Protein AF-A0AAE3QU68-F1 (afdb_monomer_lite)

pLDDT: mean 82.11, std 16.69, range [37.47, 97.38]

Organism: NCBI:txid3048013

Structure (mmCIF, N/CA/C/O backbone):
data_AF-A0AAE3QU68-F1
#
_entry.id   AF-A0AAE3QU68-F1
#
loop_
_atom_site.group_PDB
_atom_site.id
_atom_site.type_symbol
_atom_site.label_atom_id
_atom_site.label_alt_id
_atom_site.label_comp_id
_atom_site.label_asym_id
_atom_site.label_entity_id
_atom_site.label_seq_id
_atom_site.pdbx_PDB_ins_code
_atom_site.Cartn_x
_atom_site.Cartn_y
_atom_site.Cartn_z
_atom_site.occupancy
_atom_site.B_iso_or_equiv
_atom_site.auth_seq_id
_atom_site.auth_comp_id
_atom_site.auth_asym_id
_atom_site.auth_atom_id
_atom_site.pdbx_PDB_model_num
ATOM 1 N N . MET A 1 1 ? -70.441 -13.972 23.904 1.00 37.47 1 MET A N 1
ATOM 2 C CA . MET A 1 1 ? -69.797 -15.075 23.150 1.00 37.47 1 MET A CA 1
ATOM 3 C C . MET A 1 1 ? -69.004 -14.491 21.982 1.00 37.47 1 MET A C 1
ATOM 5 O O . MET A 1 1 ? -69.587 -13.693 21.271 1.00 37.47 1 MET A O 1
ATOM 9 N N . LYS A 1 2 ? -67.743 -14.939 21.807 1.00 39.94 2 LYS A N 1
ATOM 10 C CA . LYS A 1 2 ? -66.866 -14.885 20.599 1.00 39.94 2 LYS A CA 1
ATOM 11 C C . LYS A 1 2 ? -66.476 -13.476 20.083 1.00 39.94 2 LYS A C 1
ATOM 13 O O . LYS A 1 2 ? -67.332 -12.720 19.664 1.00 39.94 2 LYS A O 1
ATOM 18 N N . ARG A 1 3 ? -65.220 -13.011 20.262 1.00 51.00 3 ARG A N 1
ATOM 19 C CA . ARG A 1 3 ? -63.990 -13.277 19.450 1.00 51.00 3 ARG A CA 1
ATOM 20 C C . ARG A 1 3 ? -64.253 -13.009 17.955 1.00 51.00 3 ARG A C 1
ATOM 22 O O . ARG A 1 3 ? -65.145 -13.634 17.405 1.00 51.00 3 ARG A O 1
ATOM 29 N N . ILE A 1 4 ? -63.527 -12.118 17.274 1.00 50.94 4 ILE A N 1
ATOM 30 C CA . ILE A 1 4 ? -62.184 -12.385 16.723 1.00 50.94 4 ILE A CA 1
ATOM 31 C C . ILE A 1 4 ? -61.423 -11.064 16.476 1.00 50.94 4 ILE A C 1
ATOM 33 O O . ILE A 1 4 ? -61.883 -10.177 15.767 1.00 50.94 4 ILE A O 1
ATOM 37 N N . LEU A 1 5 ? -60.235 -10.995 17.077 1.00 59.59 5 LEU A N 1
ATOM 38 C CA . LEU A 1 5 ? -59.075 -10.189 16.694 1.00 59.59 5 LEU A CA 1
ATOM 39 C C . LEU A 1 5 ? -58.315 -10.988 15.613 1.00 59.59 5 LEU A C 1
ATOM 41 O O . LEU A 1 5 ? -58.289 -12.207 15.756 1.00 59.59 5 LEU A O 1
ATOM 45 N N . LEU A 1 6 ? -57.690 -10.359 14.611 1.00 49.62 6 LEU A N 1
ATOM 46 C CA . LEU A 1 6 ? -56.332 -10.662 14.091 1.00 49.62 6 LEU A CA 1
ATOM 47 C C . LEU A 1 6 ? -56.120 -9.969 12.724 1.00 49.62 6 LEU A C 1
ATOM 49 O O . LEU A 1 6 ? -56.803 -10.276 11.759 1.00 49.62 6 LEU A O 1
ATOM 53 N N . PHE A 1 7 ? -55.328 -8.893 12.670 1.00 52.28 7 PHE A N 1
ATOM 54 C CA . PHE A 1 7 ? -53.865 -8.863 12.445 1.00 52.28 7 PHE A CA 1
ATOM 55 C C . PHE A 1 7 ? -53.502 -8.728 10.950 1.00 52.28 7 PHE A C 1
ATOM 57 O O . PHE A 1 7 ? -53.164 -9.696 10.277 1.00 52.28 7 PHE A O 1
ATOM 64 N N . SER A 1 8 ? -53.501 -7.485 10.459 1.00 53.62 8 SER A N 1
ATOM 65 C CA . SER A 1 8 ? -52.774 -7.107 9.241 1.00 53.62 8 SER A CA 1
ATOM 66 C C . SER A 1 8 ? -51.336 -6.756 9.621 1.00 53.62 8 SER A C 1
ATOM 68 O O . SER A 1 8 ? -51.026 -5.605 9.924 1.00 53.62 8 SER A O 1
ATOM 70 N N . ILE A 1 9 ? -50.462 -7.764 9.654 1.00 58.25 9 ILE A N 1
ATOM 71 C CA . ILE A 1 9 ? -49.010 -7.565 9.736 1.00 58.25 9 ILE A CA 1
ATOM 72 C C . ILE A 1 9 ? -48.547 -7.164 8.341 1.00 58.25 9 ILE A C 1
ATOM 74 O O . ILE A 1 9 ? -48.396 -7.995 7.450 1.00 58.25 9 ILE A O 1
ATOM 78 N N . LEU A 1 10 ? -48.368 -5.861 8.156 1.00 54.12 10 LEU A N 1
ATOM 79 C CA . LEU A 1 10 ? -47.716 -5.280 6.996 1.00 54.12 10 LEU A CA 1
ATOM 80 C C . LEU A 1 10 ? -46.237 -5.695 7.031 1.00 54.12 10 LEU A C 1
ATOM 82 O O . LEU A 1 10 ? -45.440 -5.138 7.784 1.00 54.12 10 LEU A O 1
ATOM 86 N N . SER A 1 11 ? -45.889 -6.723 6.257 1.00 52.81 11 SER A N 1
ATOM 87 C CA . SER A 1 11 ? -44.511 -7.156 6.032 1.00 52.81 11 SER A CA 1
ATOM 88 C C . SER A 1 11 ? -43.722 -6.043 5.343 1.00 52.81 11 SER A C 1
ATOM 90 O O . SER A 1 11 ? -43.741 -5.908 4.122 1.00 52.81 11 SER A O 1
ATOM 92 N N . ILE A 1 12 ? -43.008 -5.245 6.136 1.00 56.16 12 ILE A N 1
ATOM 93 C CA . ILE A 1 12 ? -41.946 -4.368 5.649 1.00 56.16 12 ILE A CA 1
ATOM 94 C C . ILE A 1 12 ? -40.779 -5.280 5.272 1.00 56.16 12 ILE A C 1
ATOM 96 O O . ILE A 1 12 ? -39.999 -5.720 6.116 1.00 56.16 12 ILE A O 1
ATOM 100 N N . ILE A 1 13 ? -40.702 -5.614 3.987 1.00 54.00 13 ILE A N 1
ATOM 101 C CA . ILE A 1 13 ? -39.563 -6.308 3.398 1.00 54.00 13 ILE A CA 1
ATOM 102 C C . ILE A 1 13 ? -38.425 -5.288 3.361 1.00 54.00 13 ILE A C 1
ATOM 104 O O . ILE A 1 13 ? -38.320 -4.478 2.442 1.00 54.00 13 ILE A O 1
ATOM 108 N N . VAL A 1 14 ? -37.596 -5.283 4.403 1.00 57.59 14 VAL A N 1
ATOM 109 C CA . VAL A 1 14 ? -36.308 -4.592 4.381 1.00 57.59 14 VAL A CA 1
ATOM 110 C C . VAL A 1 14 ? -35.449 -5.238 3.296 1.00 57.59 14 VAL A C 1
ATOM 112 O O . VAL A 1 14 ? -34.861 -6.301 3.489 1.00 57.59 14 VAL A O 1
ATOM 115 N N . LEU A 1 15 ? -35.391 -4.590 2.131 1.00 47.62 15 LEU A N 1
ATOM 116 C CA . LEU A 1 15 ? -34.347 -4.783 1.127 1.00 47.62 15 LEU A CA 1
ATOM 117 C C . LEU A 1 15 ? -33.019 -4.344 1.752 1.00 47.62 15 LEU A C 1
ATOM 119 O O . LEU A 1 15 ? -32.541 -3.229 1.563 1.00 47.62 15 LEU A O 1
ATOM 123 N N . SER A 1 16 ? -32.450 -5.228 2.567 1.00 48.06 16 SER A N 1
ATOM 124 C CA . SER A 1 16 ? -31.079 -5.120 3.031 1.00 48.06 16 SER A CA 1
ATOM 125 C C . SER A 1 16 ? -30.185 -5.332 1.812 1.00 48.06 16 SER A C 1
ATOM 127 O O . SER A 1 16 ? -29.951 -6.463 1.384 1.00 48.06 16 SER A O 1
ATOM 129 N N . CYS A 1 17 ? -29.730 -4.228 1.210 1.00 48.97 17 CYS A N 1
ATOM 130 C CA . CYS A 1 17 ? -28.563 -4.237 0.340 1.00 48.97 17 CYS A CA 1
ATOM 131 C C . CYS A 1 17 ? -27.405 -4.818 1.152 1.00 48.97 17 CYS A C 1
ATOM 133 O O . CYS A 1 17 ? -26.774 -4.120 1.945 1.00 48.97 17 CYS A O 1
ATOM 135 N N . LYS A 1 18 ? -27.137 -6.114 0.973 1.00 38.62 18 LYS A N 1
ATOM 136 C CA . LYS A 1 18 ? -25.862 -6.702 1.358 1.00 38.62 18 LYS A CA 1
ATOM 137 C C . LYS A 1 18 ? -24.811 -6.060 0.465 1.00 38.62 18 LYS A C 1
ATOM 139 O O . LYS A 1 18 ? -24.579 -6.514 -0.651 1.00 38.62 18 LYS A O 1
ATOM 144 N N . ASN A 1 19 ? -24.184 -4.998 0.956 1.00 46.16 19 ASN A N 1
ATOM 145 C CA . ASN A 1 19 ? -22.830 -4.697 0.533 1.00 46.16 19 ASN A CA 1
ATOM 146 C C . ASN A 1 19 ? -22.031 -5.939 0.911 1.00 46.16 19 ASN A C 1
ATOM 148 O O . ASN A 1 19 ? -21.896 -6.246 2.094 1.00 46.16 19 ASN A O 1
ATOM 152 N N . THR A 1 20 ? -21.639 -6.727 -0.086 1.00 45.75 20 THR A N 1
ATOM 153 C CA . THR A 1 20 ? -20.791 -7.893 0.125 1.00 45.75 20 THR A CA 1
ATOM 154 C C . THR A 1 20 ? -19.493 -7.371 0.721 1.00 45.75 20 THR A C 1
ATOM 156 O O . THR A 1 20 ? -18.662 -6.814 0.003 1.00 45.75 20 THR A O 1
ATOM 159 N N . GLU A 1 21 ? -19.356 -7.463 2.043 1.00 50.97 21 GLU A N 1
ATOM 160 C CA . GLU A 1 21 ? -18.071 -7.242 2.686 1.00 50.97 21 GLU A CA 1
ATOM 161 C C . GLU A 1 21 ? -17.084 -8.225 2.049 1.00 50.97 21 GLU A C 1
ATOM 163 O O . GLU A 1 21 ? -17.413 -9.407 1.892 1.00 50.97 21 GLU A O 1
ATOM 168 N N . PRO A 1 22 ? -15.921 -7.750 1.583 1.00 50.41 22 PRO A N 1
ATOM 169 C CA . PRO A 1 22 ? -14.932 -8.637 1.002 1.00 50.41 22 PRO A CA 1
ATOM 170 C C . PRO A 1 22 ? -14.511 -9.679 2.043 1.00 50.41 22 PRO A C 1
ATOM 172 O O . PRO A 1 22 ? -14.298 -9.343 3.207 1.00 50.41 22 PRO A O 1
ATOM 175 N N . ASP A 1 23 ? -14.401 -10.939 1.606 1.00 46.16 23 ASP A N 1
ATOM 176 C CA . ASP A 1 23 ? -13.927 -12.055 2.429 1.00 46.16 23 ASP A CA 1
ATOM 177 C C . ASP A 1 23 ? -12.672 -11.654 3.229 1.00 46.16 23 ASP A C 1
ATOM 179 O O . ASP A 1 23 ? -11.796 -10.969 2.682 1.00 46.16 23 ASP A O 1
ATOM 183 N N . PRO A 1 24 ? -12.519 -12.107 4.489 1.00 46.16 24 PRO A N 1
ATOM 184 C CA . PRO A 1 24 ? -11.3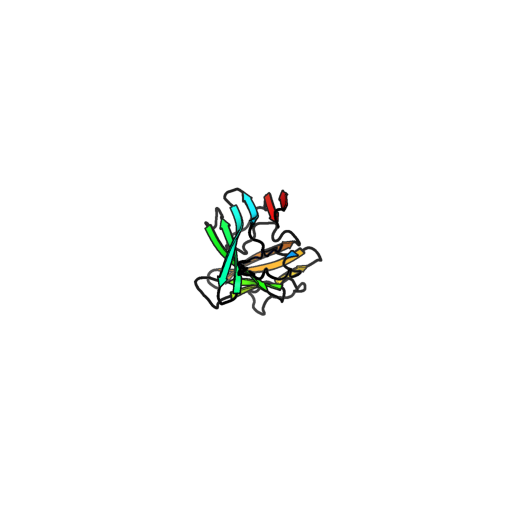02 -11.898 5.261 1.00 46.16 24 PRO A CA 1
ATOM 185 C C . PRO A 1 24 ? -10.170 -12.733 4.651 1.00 46.16 24 PRO A C 1
ATOM 187 O O . PRO A 1 24 ? -9.887 -13.871 5.020 1.00 46.16 24 PRO A O 1
ATOM 190 N N . ILE A 1 25 ? -9.535 -12.165 3.636 1.00 52.59 25 ILE A N 1
ATOM 191 C CA . ILE A 1 25 ? -8.400 -12.739 2.937 1.00 52.59 25 ILE A CA 1
ATOM 192 C C . ILE A 1 25 ? -7.178 -12.642 3.866 1.00 52.59 25 ILE A C 1
ATOM 194 O O . ILE A 1 25 ? -6.851 -11.559 4.323 1.00 52.59 25 ILE A O 1
ATOM 198 N N . ALA A 1 26 ? -6.427 -13.726 4.087 1.00 48.91 26 ALA A N 1
ATOM 199 C CA . ALA A 1 26 ? -5.259 -13.757 4.992 1.00 48.91 26 ALA A CA 1
ATOM 200 C C . ALA A 1 26 ? -4.099 -12.775 4.657 1.00 48.91 26 ALA A C 1
ATOM 202 O O . ALA A 1 26 ? -3.124 -12.689 5.397 1.00 48.91 26 ALA A O 1
ATOM 203 N N . SER A 1 27 ? -4.141 -12.050 3.529 1.00 54.62 27 SER A N 1
ATOM 204 C CA . SER A 1 27 ? -3.247 -10.904 3.270 1.00 54.62 27 SER A CA 1
ATOM 205 C C . SER A 1 27 ? -3.864 -9.537 3.528 1.00 54.62 27 SER A C 1
ATOM 207 O O . SER A 1 27 ? -3.128 -8.553 3.482 1.00 54.62 27 SER A O 1
ATOM 209 N N . ALA A 1 28 ? -5.164 -9.456 3.813 1.00 58.50 28 ALA A N 1
ATOM 210 C CA . ALA A 1 28 ? -5.715 -8.316 4.534 1.00 58.50 28 ALA A CA 1
ATOM 211 C C . ALA A 1 28 ? -4.914 -8.090 5.829 1.00 58.50 28 ALA A C 1
ATOM 213 O O . ALA A 1 28 ? -4.748 -6.955 6.244 1.00 58.50 28 ALA A O 1
ATOM 214 N N . ASP A 1 29 ? -4.278 -9.128 6.387 1.00 75.31 29 ASP A N 1
ATOM 215 C CA . ASP A 1 29 ? -3.298 -8.984 7.461 1.00 75.31 29 ASP A CA 1
ATOM 216 C C . ASP A 1 29 ? -2.154 -8.030 7.086 1.00 75.31 29 ASP A C 1
ATOM 218 O O . ASP A 1 29 ? -1.836 -7.124 7.843 1.00 75.31 29 ASP A O 1
ATOM 222 N N . PHE A 1 30 ? -1.497 -8.212 5.937 1.00 90.38 30 PHE A N 1
ATOM 223 C CA . PHE A 1 30 ? -0.318 -7.411 5.579 1.00 90.38 30 PHE A CA 1
ATOM 224 C C . PHE A 1 30 ? -0.656 -5.982 5.180 1.00 90.38 30 PHE A C 1
ATOM 226 O O . PHE A 1 30 ? 0.212 -5.119 5.277 1.00 90.38 30 PHE A O 1
ATOM 233 N N . PHE A 1 31 ? -1.879 -5.737 4.718 1.00 91.31 31 PHE A N 1
ATOM 234 C CA . PHE A 1 31 ? -2.356 -4.401 4.403 1.00 91.31 31 PHE A CA 1
ATOM 235 C C . PHE A 1 31 ? -3.873 -4.325 4.639 1.00 91.31 31 PHE A C 1
ATOM 237 O O . PHE A 1 31 ? -4.650 -4.581 3.716 1.00 91.31 31 PHE A O 1
ATOM 244 N N . PRO A 1 32 ? -4.302 -4.038 5.882 1.00 90.94 32 PRO A N 1
ATOM 245 C CA . PRO A 1 32 ? -5.707 -4.108 6.269 1.00 90.94 32 PRO A CA 1
ATOM 246 C C . PRO A 1 32 ? -6.504 -2.994 5.603 1.00 90.94 32 PRO A C 1
ATOM 248 O O . PRO A 1 32 ? -6.332 -1.809 5.898 1.00 90.94 32 PRO A O 1
ATOM 251 N N . LEU A 1 33 ? -7.388 -3.398 4.693 1.00 91.56 33 LEU A N 1
ATOM 252 C CA . LEU A 1 33 ? -8.261 -2.502 3.952 1.00 91.56 33 LEU A CA 1
ATOM 253 C C . LEU A 1 33 ? -9.611 -2.380 4.654 1.00 91.56 33 LEU A C 1
ATOM 255 O O . LEU A 1 33 ? -10.496 -3.212 4.477 1.00 91.56 33 LEU A O 1
ATOM 259 N N . GLN A 1 34 ? -9.765 -1.329 5.451 1.00 92.62 34 GLN A N 1
ATOM 260 C CA . GLN A 1 34 ? -11.028 -0.969 6.083 1.00 92.62 34 GLN A CA 1
ATOM 261 C C . GLN A 1 34 ? -11.157 0.552 6.113 1.00 92.62 34 GLN A C 1
ATOM 263 O O . GLN A 1 34 ? -10.186 1.253 6.396 1.00 92.62 34 GLN A O 1
ATOM 268 N N . VAL A 1 35 ? -12.359 1.060 5.829 1.00 95.19 35 VAL A N 1
ATOM 269 C CA . VAL A 1 35 ? -12.654 2.492 5.961 1.00 95.19 35 VAL A CA 1
ATOM 270 C C . VAL A 1 35 ? -12.390 2.942 7.399 1.00 95.19 35 VAL A C 1
ATOM 272 O O . VAL A 1 35 ? -12.805 2.287 8.355 1.00 95.19 35 VAL A O 1
ATOM 275 N N . GLY A 1 36 ? -11.671 4.051 7.538 1.00 94.56 36 GLY A N 1
ATOM 276 C CA . GLY A 1 36 ? -11.196 4.597 8.803 1.00 94.56 36 GLY A CA 1
ATOM 277 C C . GLY A 1 36 ? -9.792 4.136 9.204 1.00 94.56 36 GLY A C 1
ATOM 278 O O . GLY A 1 36 ? -9.235 4.713 10.143 1.00 94.56 36 GLY A O 1
ATOM 279 N N . ASN A 1 37 ? -9.186 3.156 8.522 1.00 95.25 37 ASN A N 1
ATOM 280 C CA . ASN A 1 37 ? -7.771 2.850 8.746 1.00 95.25 37 ASN A CA 1
ATOM 281 C C . ASN A 1 37 ? -6.909 4.014 8.255 1.00 95.25 37 ASN A C 1
ATOM 283 O O . ASN A 1 37 ? -7.137 4.525 7.157 1.00 95.25 37 ASN A O 1
ATOM 287 N N . TYR A 1 38 ? -5.919 4.426 9.048 1.00 94.31 38 TYR A N 1
ATOM 288 C CA . TYR A 1 38 ? -5.005 5.499 8.659 1.00 94.31 38 TYR A CA 1
ATOM 289 C C . TYR A 1 38 ? -3.587 5.292 9.187 1.00 94.31 38 TYR A C 1
ATOM 291 O O . TYR A 1 38 ? -3.358 4.580 10.166 1.00 94.31 38 TYR A O 1
ATOM 299 N N . TRP A 1 39 ? -2.651 5.971 8.533 1.00 94.00 39 TRP A N 1
ATOM 300 C CA . TRP A 1 39 ? -1.233 6.032 8.858 1.00 94.00 39 TRP A CA 1
ATOM 301 C C . TRP A 1 39 ? -0.799 7.492 8.841 1.00 94.00 39 TRP A C 1
ATOM 303 O O . TRP A 1 39 ? -0.931 8.156 7.813 1.00 94.00 39 TRP A O 1
ATOM 313 N N . LYS A 1 40 ? -0.315 8.008 9.968 1.00 93.50 40 LYS A N 1
ATOM 314 C CA . LYS A 1 40 ? -0.065 9.437 10.170 1.00 93.50 40 LYS A CA 1
ATOM 315 C C . LYS A 1 40 ? 1.346 9.686 10.657 1.00 93.50 40 LYS A C 1
ATOM 317 O O . LYS A 1 40 ? 1.815 9.030 11.581 1.00 93.50 40 LYS A O 1
ATOM 322 N N . VAL A 1 41 ? 2.007 10.643 10.025 1.00 91.75 41 VAL A N 1
ATOM 323 C CA . VAL A 1 41 ? 3.236 11.264 10.521 1.00 91.75 41 VAL A CA 1
ATOM 324 C C . VAL A 1 41 ? 2.843 12.473 11.372 1.00 91.75 41 VAL A C 1
ATOM 326 O O . VAL A 1 41 ? 3.234 12.555 12.533 1.00 91.75 41 VAL A O 1
ATOM 329 N N . ASP A 1 42 ? 1.995 13.350 10.825 1.00 92.19 42 ASP A N 1
ATOM 330 C CA . ASP A 1 42 ? 1.388 14.505 11.498 1.00 92.19 42 ASP A CA 1
ATOM 331 C C . ASP A 1 42 ? 0.075 14.938 10.795 1.00 92.19 42 ASP A C 1
ATOM 333 O O . ASP A 1 42 ? -0.422 14.255 9.901 1.00 92.19 42 ASP A O 1
ATOM 337 N N . ASP A 1 43 ? -0.539 16.054 11.206 1.00 92.62 43 ASP A N 1
ATOM 338 C CA . ASP A 1 43 ? -1.823 16.548 10.655 1.00 92.62 43 ASP A CA 1
ATOM 339 C C . ASP A 1 43 ? -1.770 16.981 9.170 1.00 92.62 43 ASP A C 1
ATOM 341 O O . ASP A 1 43 ? -2.803 17.174 8.510 1.00 92.62 43 ASP A O 1
ATOM 345 N N . ASN A 1 44 ? -0.571 17.152 8.622 1.00 90.12 44 ASN A N 1
ATOM 346 C CA . ASN A 1 44 ? -0.314 17.525 7.235 1.00 90.12 44 ASN A CA 1
ATOM 347 C C . ASN A 1 44 ? 0.315 16.396 6.418 1.00 90.12 44 ASN A C 1
ATOM 349 O O . ASN A 1 44 ? 0.496 16.559 5.210 1.00 90.12 44 ASN A O 1
ATOM 353 N N . ASP A 1 45 ? 0.599 15.257 7.043 1.00 89.81 45 ASP A N 1
ATOM 354 C CA . ASP A 1 45 ? 1.201 14.112 6.384 1.00 89.81 45 ASP A CA 1
ATOM 355 C C . ASP A 1 45 ? 0.592 12.788 6.870 1.00 89.81 45 ASP A C 1
ATOM 357 O O . ASP A 1 45 ? 0.964 12.242 7.915 1.00 89.81 45 ASP A O 1
ATOM 361 N N . TYR A 1 46 ? -0.372 12.274 6.100 1.00 92.06 46 TYR A N 1
ATOM 362 C CA . TYR A 1 46 ? -1.071 11.031 6.412 1.00 92.06 46 TYR A CA 1
ATOM 363 C C . TYR A 1 46 ? -1.705 10.357 5.190 1.00 92.06 46 TYR A C 1
ATOM 365 O O . TYR A 1 46 ? -1.895 10.942 4.119 1.00 92.06 46 TYR A O 1
ATOM 373 N N . LEU A 1 47 ? -2.062 9.092 5.387 1.00 93.12 47 LEU A N 1
ATOM 374 C CA . LEU A 1 47 ? -2.832 8.255 4.478 1.00 93.12 47 LEU A CA 1
ATOM 375 C C . LEU A 1 47 ? -4.063 7.758 5.232 1.00 93.12 47 LEU A C 1
ATOM 377 O O . LEU A 1 47 ? -3.907 7.231 6.328 1.00 93.12 47 LEU A O 1
ATOM 381 N N . GLU A 1 48 ? -5.258 7.865 4.662 1.00 95.19 48 GLU A N 1
ATOM 382 C CA . GLU A 1 48 ? -6.489 7.357 5.277 1.00 95.19 48 GLU A CA 1
ATOM 383 C C . GLU A 1 48 ? -7.361 6.653 4.243 1.00 95.19 48 GLU A C 1
ATOM 385 O O . GLU A 1 48 ? -7.579 7.164 3.147 1.00 95.19 48 GLU A O 1
ATOM 390 N N . ILE A 1 49 ? -7.896 5.486 4.593 1.00 95.69 49 ILE A N 1
ATOM 391 C CA . ILE A 1 49 ? -8.936 4.836 3.801 1.00 95.69 49 ILE A CA 1
ATOM 392 C C . ILE A 1 49 ? -10.262 5.529 4.112 1.00 95.69 49 ILE A C 1
ATOM 394 O O . ILE A 1 49 ? -10.864 5.286 5.155 1.00 95.69 49 ILE A O 1
ATOM 398 N N . THR A 1 50 ? -10.729 6.387 3.213 1.00 97.38 50 THR A N 1
ATOM 399 C CA . THR A 1 50 ? -11.890 7.256 3.464 1.00 97.38 50 THR A CA 1
ATOM 400 C C . THR A 1 50 ? -13.193 6.689 2.921 1.00 97.38 50 THR A C 1
ATOM 402 O O . THR A 1 50 ? -14.262 6.998 3.442 1.00 97.38 50 THR A O 1
ATOM 405 N N . ASN A 1 51 ? -13.135 5.866 1.872 1.00 97.38 51 ASN A N 1
ATOM 406 C CA . ASN A 1 51 ? -14.329 5.320 1.234 1.00 97.38 51 ASN A CA 1
ATOM 407 C C . ASN A 1 51 ? -14.020 4.051 0.424 1.00 97.38 51 ASN A C 1
ATOM 409 O O . ASN A 1 51 ? -12.887 3.565 0.381 1.00 97.38 51 ASN A O 1
ATOM 413 N N . THR A 1 52 ? -15.035 3.535 -0.259 1.00 96.19 52 THR A N 1
ATOM 414 C CA . THR A 1 52 ? -14.909 2.570 -1.347 1.00 96.19 52 THR A CA 1
ATOM 415 C C . THR A 1 52 ? -15.460 3.162 -2.642 1.00 96.19 52 THR A C 1
ATOM 417 O O . THR A 1 52 ? -16.293 4.069 -2.624 1.00 96.19 52 THR A O 1
ATOM 420 N N . LYS A 1 53 ? -14.994 2.655 -3.782 1.00 95.62 53 LYS A N 1
ATOM 421 C CA . LYS A 1 53 ? -15.464 3.049 -5.108 1.00 95.62 53 LYS A CA 1
ATOM 422 C C . LYS A 1 53 ? -15.495 1.851 -6.044 1.00 95.62 53 LYS A C 1
ATOM 424 O O . LYS A 1 53 ? -14.587 1.026 -6.025 1.00 95.62 53 LYS A O 1
ATOM 429 N N . VAL A 1 54 ? -16.517 1.779 -6.893 1.00 95.31 54 VAL A N 1
ATOM 430 C CA . VAL A 1 54 ? -16.567 0.800 -7.983 1.00 95.31 54 VAL A CA 1
ATOM 431 C C . VAL A 1 54 ? -15.844 1.367 -9.203 1.00 95.31 54 VAL A C 1
ATOM 433 O O . VAL A 1 54 ? -16.209 2.431 -9.701 1.00 95.31 54 VAL A O 1
ATOM 436 N N . ILE A 1 55 ? -14.822 0.657 -9.677 1.00 94.50 55 ILE A N 1
ATOM 437 C CA . ILE A 1 55 ? -14.070 0.966 -10.898 1.00 94.50 55 ILE A CA 1
ATOM 438 C C . ILE A 1 55 ? -14.008 -0.321 -11.713 1.00 94.50 55 ILE A C 1
ATOM 440 O O . ILE A 1 55 ? -13.560 -1.345 -11.204 1.00 94.50 55 ILE A O 1
ATOM 444 N N . ASP A 1 56 ? -14.488 -0.270 -12.957 1.00 92.81 56 ASP A N 1
ATOM 445 C CA . ASP A 1 56 ? -14.488 -1.416 -13.877 1.00 92.81 56 ASP A CA 1
ATOM 446 C C . ASP A 1 56 ? -15.088 -2.699 -13.256 1.00 92.81 56 ASP A C 1
ATOM 448 O O . ASP A 1 56 ? -14.497 -3.774 -13.257 1.00 92.81 56 ASP A O 1
ATOM 452 N N . GLY A 1 57 ? -16.248 -2.560 -12.602 1.00 92.44 57 GLY A N 1
ATOM 453 C CA . GLY A 1 57 ? -16.962 -3.679 -11.975 1.00 92.44 57 GLY A CA 1
ATOM 454 C C . GLY A 1 57 ? -16.338 -4.232 -10.686 1.00 92.44 57 GLY A C 1
ATOM 455 O O . GLY A 1 57 ? -16.890 -5.163 -10.099 1.00 92.44 57 GLY A O 1
ATOM 456 N N . HIS A 1 58 ? -15.233 -3.662 -10.202 1.00 94.94 58 HIS A N 1
ATOM 457 C CA . HIS A 1 58 ? -14.581 -4.077 -8.961 1.00 94.94 58 HIS A CA 1
ATOM 458 C C . HIS A 1 58 ? -14.667 -2.993 -7.884 1.00 94.94 58 HIS A C 1
ATOM 460 O O . HIS A 1 58 ? -14.494 -1.808 -8.162 1.00 94.94 58 HIS A O 1
ATOM 466 N N . THR A 1 59 ? -14.879 -3.403 -6.632 1.00 95.44 59 THR A N 1
ATOM 467 C CA . THR A 1 59 ? -14.810 -2.505 -5.472 1.00 95.44 59 THR A CA 1
ATOM 468 C C . THR A 1 59 ? -13.353 -2.279 -5.070 1.00 95.44 59 THR A C 1
ATOM 470 O O . THR A 1 59 ? -12.621 -3.226 -4.776 1.00 95.44 59 THR A O 1
ATOM 473 N N . TYR A 1 60 ? -12.946 -1.015 -5.040 1.00 96.06 60 TYR A N 1
ATOM 474 C CA . TYR A 1 60 ? -11.655 -0.538 -4.556 1.00 96.06 60 TYR A CA 1
ATOM 475 C C . TYR A 1 60 ? -11.849 0.295 -3.292 1.00 96.06 60 TYR A C 1
ATOM 477 O O . TYR A 1 60 ? -12.839 1.008 -3.153 1.00 96.06 60 TYR A O 1
ATOM 485 N N . TYR A 1 61 ? -10.880 0.247 -2.389 1.00 96.19 61 TYR A N 1
ATOM 486 C CA . TYR A 1 61 ? -10.763 1.170 -1.271 1.00 96.19 61 TYR A CA 1
ATOM 487 C C . TYR A 1 61 ? -10.087 2.452 -1.747 1.00 96.19 61 TYR A C 1
ATOM 489 O O . TYR A 1 61 ? -9.040 2.406 -2.397 1.00 96.19 61 TYR A O 1
ATOM 497 N N . GLN A 1 62 ? -10.696 3.585 -1.418 1.00 96.12 62 GLN A N 1
ATOM 498 C CA . GLN A 1 62 ? -10.147 4.907 -1.670 1.00 96.12 62 GLN A CA 1
ATOM 499 C C . GLN A 1 62 ? -9.221 5.282 -0.513 1.00 96.12 62 GLN A C 1
ATOM 501 O O . GLN A 1 62 ? -9.686 5.494 0.606 1.00 96.12 62 GLN A O 1
ATOM 506 N N . ILE A 1 63 ? -7.922 5.372 -0.788 1.00 94.62 63 ILE A N 1
ATOM 507 C CA . ILE A 1 63 ? -6.940 5.973 0.113 1.00 94.62 63 ILE A CA 1
ATOM 508 C C . ILE A 1 63 ? -6.802 7.443 -0.254 1.00 94.62 63 ILE A C 1
ATOM 510 O O . ILE A 1 63 ? -6.290 7.772 -1.325 1.00 94.62 63 ILE A O 1
ATOM 514 N N . TYR A 1 64 ? -7.204 8.315 0.657 1.00 93.88 64 TYR A N 1
ATOM 515 C CA . TYR A 1 64 ? -6.820 9.711 0.637 1.00 93.88 64 TYR A CA 1
ATOM 516 C C . TYR A 1 64 ? -5.384 9.862 1.140 1.00 93.88 64 TYR A C 1
ATOM 518 O O . TYR A 1 64 ? -5.000 9.282 2.156 1.00 93.88 64 TYR A O 1
ATOM 526 N N . THR A 1 65 ? -4.587 10.648 0.428 1.00 90.06 65 THR A N 1
ATOM 527 C CA . THR A 1 65 ? -3.205 10.960 0.785 1.00 90.06 65 THR A CA 1
ATOM 528 C C . THR A 1 65 ? -3.066 12.459 0.956 1.00 90.06 65 THR A C 1
ATOM 530 O O . THR A 1 65 ? -3.364 13.192 0.010 1.00 90.06 65 THR A O 1
ATOM 533 N N . LYS A 1 66 ? -2.545 12.905 2.096 1.00 90.44 66 LYS A N 1
ATOM 534 C CA . LYS A 1 66 ? -2.098 14.282 2.312 1.00 90.44 66 LYS A CA 1
ATOM 535 C C . LYS A 1 66 ? -0.600 14.273 2.558 1.00 90.44 66 LYS A C 1
ATOM 537 O O . LYS A 1 66 ? -0.104 13.454 3.324 1.00 90.44 66 LYS A O 1
ATOM 542 N N . SER A 1 67 ? 0.122 15.149 1.872 1.00 84.75 67 SER A N 1
ATOM 543 C CA . SER A 1 67 ? 1.570 15.251 1.993 1.00 84.75 67 SER A CA 1
ATOM 544 C C . SER A 1 67 ? 2.045 16.686 1.803 1.00 84.75 67 SER A C 1
ATOM 546 O O . SER A 1 67 ? 1.621 17.320 0.836 1.00 84.75 67 SER A O 1
ATOM 548 N N . PRO A 1 68 ? 3.020 17.164 2.596 1.00 79.75 68 PRO A N 1
ATOM 549 C CA . PRO A 1 68 ? 3.621 18.479 2.381 1.00 79.75 68 PRO A CA 1
ATOM 550 C C . PRO A 1 68 ? 4.435 18.560 1.079 1.00 79.75 68 PRO A C 1
ATOM 552 O O . PRO A 1 68 ? 4.526 19.621 0.475 1.00 79.75 68 PRO A O 1
ATOM 555 N N . LEU A 1 69 ? 5.013 17.440 0.631 1.00 73.50 69 LEU A N 1
ATOM 556 C CA . LEU A 1 69 ? 5.851 17.371 -0.576 1.00 73.50 69 LEU A CA 1
ATOM 557 C C . LEU A 1 69 ? 5.056 16.975 -1.821 1.00 73.50 69 LEU A C 1
ATOM 559 O O . LEU A 1 69 ? 5.444 17.280 -2.944 1.00 73.50 69 LEU A O 1
ATOM 563 N N . GLY A 1 70 ? 3.964 16.241 -1.614 1.00 68.06 70 GLY A N 1
ATOM 564 C CA . GLY A 1 70 ? 3.151 15.695 -2.686 1.00 68.06 70 GLY A CA 1
ATOM 565 C C . GLY A 1 70 ? 1.893 16.499 -2.969 1.00 68.06 70 GLY A C 1
ATOM 566 O O . GLY A 1 70 ? 1.432 16.447 -4.099 1.00 68.06 70 GLY A O 1
ATOM 567 N N . GLY A 1 71 ? 1.327 17.210 -1.995 1.00 82.06 71 GLY A N 1
ATOM 568 C CA . GLY A 1 71 ? -0.051 17.697 -2.041 1.00 82.06 71 GLY A CA 1
ATOM 569 C C . GLY A 1 71 ? -1.060 16.601 -1.682 1.00 82.06 71 GLY A C 1
ATOM 570 O O . GLY A 1 71 ? -0.721 15.601 -1.046 1.00 82.06 71 GLY A O 1
ATOM 571 N N . GLU A 1 72 ? -2.307 16.795 -2.105 1.00 89.38 72 GLU A N 1
ATOM 572 C CA . GLU A 1 72 ? -3.439 15.929 -1.764 1.00 89.38 72 GLU A CA 1
ATOM 573 C C 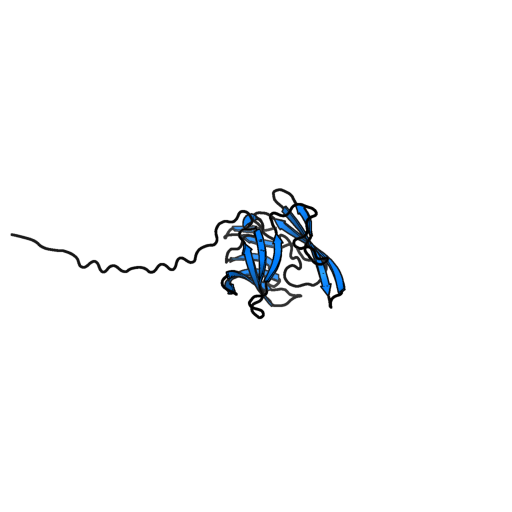. GLU A 1 72 ? -3.877 15.074 -2.957 1.00 89.38 72 GLU A C 1
ATOM 575 O O . GLU A 1 72 ? -3.698 15.452 -4.122 1.00 89.38 72 GLU A O 1
ATOM 580 N N . GLY A 1 73 ? -4.436 13.893 -2.699 1.00 89.50 73 GLY A N 1
ATOM 581 C CA . GLY A 1 73 ? -5.063 13.093 -3.748 1.00 89.50 73 GLY A CA 1
ATOM 582 C C . GLY A 1 73 ? -5.618 11.764 -3.275 1.00 89.50 73 GLY A C 1
ATOM 583 O O . GLY A 1 73 ? -5.541 11.425 -2.100 1.00 89.50 73 GLY A O 1
ATOM 584 N N . ASN A 1 74 ? -6.177 11.022 -4.227 1.00 92.25 74 ASN A N 1
ATOM 585 C CA . ASN A 1 74 ? -6.810 9.736 -3.983 1.00 92.25 74 ASN A CA 1
ATOM 586 C C . ASN A 1 74 ? -6.110 8.627 -4.759 1.00 92.25 74 ASN A C 1
ATOM 588 O O . ASN A 1 74 ? -5.670 8.813 -5.895 1.00 92.25 74 ASN A O 1
ATOM 592 N N . LEU A 1 75 ? -6.062 7.457 -4.142 1.00 92.31 75 LEU A N 1
ATOM 593 C CA . LEU A 1 75 ? -5.605 6.215 -4.738 1.00 92.31 75 LEU A CA 1
ATOM 594 C C . LEU A 1 75 ? -6.675 5.159 -4.547 1.00 92.31 75 LEU A C 1
ATOM 596 O O . LEU A 1 75 ? -7.325 5.113 -3.506 1.00 92.31 75 LEU A O 1
ATOM 600 N N . TYR A 1 76 ? -6.813 4.279 -5.527 1.00 94.75 76 TYR A N 1
ATOM 601 C CA . TYR A 1 76 ? -7.828 3.238 -5.503 1.00 94.75 76 TYR A CA 1
ATOM 602 C C . TYR A 1 76 ? -7.134 1.898 -5.514 1.00 94.75 76 TYR A C 1
ATOM 604 O O . TYR A 1 76 ? -6.482 1.541 -6.495 1.00 94.75 76 TYR A O 1
ATOM 612 N N . ILE A 1 77 ? -7.247 1.171 -4.409 1.00 94.81 77 ILE A N 1
ATOM 613 C CA . ILE A 1 77 ? -6.559 -0.103 -4.236 1.00 94.81 77 ILE A CA 1
ATOM 614 C C . ILE A 1 77 ? -7.507 -1.212 -3.795 1.00 94.81 77 ILE A C 1
ATOM 616 O O . ILE A 1 77 ? -8.509 -0.979 -3.125 1.00 94.81 77 ILE A O 1
ATOM 620 N N . ARG A 1 78 ? -7.188 -2.446 -4.161 1.00 94.44 78 ARG A N 1
ATOM 621 C CA . ARG A 1 78 ? -7.878 -3.637 -3.664 1.00 94.44 78 ARG A CA 1
ATOM 622 C C . ARG A 1 78 ? -6.897 -4.778 -3.487 1.00 94.44 78 ARG A C 1
ATOM 624 O O . ARG A 1 78 ? -5.825 -4.776 -4.089 1.00 94.44 78 ARG A O 1
ATOM 631 N N . ILE A 1 79 ? -7.297 -5.769 -2.705 1.00 93.62 79 ILE A N 1
ATOM 632 C CA . ILE A 1 79 ? -6.613 -7.057 -2.628 1.00 93.62 79 ILE A CA 1
ATOM 633 C C . ILE A 1 79 ? -7.506 -8.096 -3.301 1.00 93.62 79 ILE A C 1
ATOM 635 O O . ILE A 1 79 ? -8.695 -8.175 -3.001 1.00 93.62 79 ILE A O 1
ATOM 639 N N . ASP A 1 80 ? -6.961 -8.864 -4.243 1.00 92.75 80 ASP A N 1
ATOM 640 C CA . ASP A 1 80 ? -7.704 -9.947 -4.894 1.00 92.75 80 ASP A CA 1
ATOM 641 C C . ASP A 1 80 ? -7.552 -11.302 -4.175 1.00 92.75 80 ASP A C 1
ATOM 643 O O . ASP A 1 80 ? -6.765 -11.468 -3.241 1.00 92.75 80 ASP A O 1
ATOM 647 N N . LYS A 1 81 ? -8.274 -12.318 -4.662 1.00 90.94 81 LYS A N 1
ATOM 648 C CA . LYS A 1 81 ? -8.230 -13.698 -4.138 1.00 90.94 81 LYS A CA 1
ATOM 649 C C . LYS A 1 81 ? -6.840 -14.359 -4.167 1.00 90.94 81 LYS A C 1
ATOM 651 O O . LYS A 1 81 ? -6.600 -15.341 -3.461 1.00 90.94 81 LYS A O 1
ATOM 656 N N . ASN A 1 82 ? -5.929 -13.848 -4.993 1.00 91.06 82 ASN A N 1
ATOM 657 C CA . ASN A 1 82 ? -4.555 -14.326 -5.135 1.00 91.06 82 ASN A CA 1
ATOM 658 C C . ASN A 1 82 ? -3.563 -13.527 -4.275 1.00 91.06 82 ASN A C 1
ATOM 660 O O . ASN A 1 82 ? -2.363 -13.807 -4.311 1.00 91.06 82 ASN A O 1
ATOM 664 N N . LEU A 1 83 ? -4.067 -12.600 -3.456 1.00 91.81 83 LEU A N 1
ATOM 665 C CA . LEU A 1 83 ? -3.312 -11.702 -2.585 1.00 91.81 83 LEU A CA 1
ATOM 666 C C . LEU A 1 83 ? -2.475 -10.682 -3.362 1.00 91.81 83 LEU A C 1
ATOM 668 O O . LEU A 1 83 ? -1.432 -10.237 -2.874 1.00 91.81 83 LEU A O 1
ATOM 672 N N . ASN A 1 84 ? -2.919 -10.328 -4.568 1.00 93.56 84 ASN A N 1
ATOM 673 C CA . ASN A 1 84 ? -2.375 -9.204 -5.314 1.00 93.56 84 ASN A CA 1
ATOM 674 C C . ASN A 1 84 ? -2.935 -7.907 -4.729 1.00 93.56 84 ASN A C 1
ATOM 676 O O . ASN A 1 84 ? -4.153 -7.731 -4.700 1.00 93.56 84 ASN A O 1
ATOM 680 N N . LEU A 1 85 ? -2.060 -6.995 -4.311 1.00 93.94 85 LEU A N 1
ATOM 681 C CA . LEU A 1 85 ? -2.404 -5.598 -4.082 1.00 93.94 85 LEU A CA 1
ATOM 682 C C . LEU A 1 85 ? -2.448 -4.908 -5.445 1.00 93.94 85 LEU A C 1
ATOM 684 O O . LEU A 1 85 ? -1.427 -4.809 -6.126 1.00 93.94 85 LEU A O 1
ATOM 688 N N . ILE A 1 86 ? -3.631 -4.467 -5.851 1.00 93.75 86 ILE A N 1
ATOM 689 C CA . ILE A 1 86 ? -3.900 -3.921 -7.180 1.00 93.75 86 ILE A CA 1
ATOM 690 C C . ILE A 1 86 ? -4.302 -2.463 -7.036 1.00 93.75 86 ILE A C 1
ATOM 692 O O . ILE A 1 86 ? -5.228 -2.161 -6.287 1.00 93.75 86 ILE A O 1
ATOM 696 N N . GLN A 1 87 ? -3.650 -1.586 -7.791 1.00 93.81 87 GLN A N 1
ATOM 697 C CA . GLN A 1 87 ? -4.006 -0.181 -7.946 1.00 93.81 87 GLN A CA 1
ATOM 698 C C . GLN A 1 87 ? -4.803 0.024 -9.239 1.00 93.81 87 GLN A C 1
ATOM 700 O O . GLN A 1 87 ? -4.440 -0.520 -10.281 1.00 93.81 87 GLN A O 1
ATOM 705 N N . ALA A 1 88 ? -5.864 0.823 -9.184 1.00 94.31 88 ALA A N 1
ATOM 706 C CA . ALA A 1 88 ? -6.614 1.295 -10.346 1.00 94.31 88 ALA A CA 1
ATOM 707 C C . ALA A 1 88 ? -6.561 2.823 -10.463 1.00 94.31 88 ALA A C 1
ATOM 709 O O . ALA A 1 88 ? -6.204 3.528 -9.514 1.00 94.31 88 ALA A O 1
ATOM 710 N N . TYR A 1 89 ? -6.938 3.319 -11.640 1.00 91.19 89 TYR A N 1
ATOM 711 C CA . TYR A 1 89 ? -6.919 4.737 -11.985 1.00 91.19 89 TYR A CA 1
ATOM 712 C C . TYR A 1 89 ? -8.296 5.156 -12.497 1.00 91.19 89 TYR A C 1
ATOM 714 O O . TYR A 1 89 ? -8.812 4.584 -13.453 1.00 91.19 89 TYR A O 1
ATOM 722 N N . GLU A 1 90 ? -8.907 6.164 -11.876 1.00 88.94 90 GLU A N 1
ATOM 723 C CA . GLU A 1 90 ? -10.269 6.592 -12.237 1.00 88.94 90 GLU A CA 1
ATOM 724 C C . GLU A 1 90 ? -10.372 7.152 -13.648 1.00 88.94 90 GLU A C 1
ATOM 726 O O . GLU A 1 90 ? -11.364 6.937 -14.336 1.00 88.94 90 GLU A O 1
ATOM 731 N N . ASN A 1 91 ? -9.344 7.880 -14.069 1.00 90.75 91 ASN A N 1
ATOM 732 C CA . ASN A 1 91 ? -9.259 8.491 -15.386 1.00 90.75 91 ASN A CA 1
ATOM 733 C C . ASN A 1 91 ? -8.808 7.506 -16.477 1.00 90.75 91 ASN A C 1
ATOM 735 O O . ASN A 1 91 ? -8.738 7.895 -17.639 1.00 90.75 91 ASN A O 1
ATOM 739 N N . ALA A 1 92 ? -8.517 6.252 -16.119 1.00 90.75 92 ALA A N 1
ATOM 740 C CA . ALA A 1 92 ? -8.212 5.181 -17.058 1.00 90.75 92 ALA A CA 1
ATOM 741 C C . ALA A 1 92 ? -8.933 3.876 -16.656 1.00 90.75 92 ALA A C 1
ATOM 743 O O . ALA A 1 92 ? -8.278 2.911 -16.250 1.00 90.75 92 ALA A O 1
ATOM 744 N N . PRO A 1 93 ? -10.280 3.824 -16.751 1.00 85.25 93 PRO A N 1
ATOM 745 C CA . PRO A 1 93 ? -11.035 2.596 -16.507 1.00 85.25 93 PRO A CA 1
ATOM 746 C C . PRO A 1 93 ? -10.514 1.441 -17.374 1.00 85.25 93 PRO A C 1
ATOM 748 O O . PRO A 1 93 ? -10.163 1.642 -18.535 1.00 85.25 93 PRO A O 1
ATOM 751 N N . GLY A 1 94 ? -10.429 0.240 -16.801 1.00 89.25 94 GLY A N 1
ATOM 752 C CA . GLY A 1 94 ? -9.817 -0.930 -17.442 1.00 89.25 94 GLY A CA 1
ATOM 753 C C . GLY A 1 94 ? -8.295 -1.023 -17.278 1.00 89.25 94 GLY A C 1
ATOM 754 O O . GLY A 1 94 ? -7.723 -2.094 -17.481 1.00 89.25 94 GLY A O 1
ATOM 755 N N . TYR A 1 95 ? -7.621 0.051 -16.849 1.00 92.31 95 TYR A N 1
ATOM 756 C CA . TYR A 1 95 ? -6.206 0.002 -16.496 1.00 92.31 95 TYR A CA 1
ATOM 757 C C . TYR A 1 95 ? -6.025 -0.189 -14.987 1.00 92.31 95 TYR A C 1
ATOM 759 O O . TYR A 1 95 ? -6.427 0.635 -14.161 1.00 92.31 95 TYR A O 1
ATOM 767 N N . SER A 1 96 ? -5.376 -1.292 -14.619 1.00 93.12 96 SER A N 1
ATOM 768 C CA . SER A 1 96 ? -4.958 -1.562 -13.248 1.00 93.12 96 SER A CA 1
ATOM 769 C C . SER A 1 96 ? -3.572 -2.191 -13.224 1.00 93.12 96 SER A C 1
ATOM 771 O O . SER A 1 96 ? -3.134 -2.803 -14.199 1.00 93.12 96 SER A O 1
ATOM 773 N N . LYS A 1 97 ? -2.870 -2.023 -12.107 1.00 92.19 97 LYS A N 1
ATOM 774 C CA . LYS A 1 97 ? -1.520 -2.539 -11.910 1.00 92.19 97 LYS A CA 1
ATOM 775 C C . LYS A 1 97 ? -1.441 -3.319 -10.607 1.00 92.19 97 LYS A C 1
ATOM 777 O O . LYS A 1 97 ? -1.816 -2.804 -9.556 1.00 92.19 97 LYS A O 1
ATOM 782 N N . THR A 1 98 ? -0.899 -4.532 -10.656 1.00 93.25 98 THR A N 1
ATOM 783 C CA . THR A 1 98 ? -0.471 -5.227 -9.438 1.00 93.25 98 THR A CA 1
ATOM 784 C C . THR A 1 98 ? 0.792 -4.556 -8.916 1.00 93.25 98 THR A C 1
ATOM 786 O O . THR A 1 98 ? 1.818 -4.557 -9.587 1.00 93.25 98 THR A O 1
ATOM 789 N N . ILE A 1 99 ? 0.716 -3.975 -7.724 1.00 91.75 99 ILE A N 1
ATOM 790 C CA . ILE A 1 99 ? 1.830 -3.266 -7.087 1.00 91.75 99 ILE A CA 1
ATOM 791 C C . ILE A 1 99 ? 2.506 -4.100 -5.993 1.00 91.75 99 ILE A C 1
ATOM 793 O O . ILE A 1 99 ? 3.628 -3.798 -5.619 1.00 91.75 99 ILE A O 1
ATOM 797 N N . ALA A 1 100 ? 1.875 -5.171 -5.505 1.00 92.94 100 ALA A N 1
ATOM 798 C CA . ALA A 1 100 ? 2.503 -6.158 -4.624 1.00 92.94 100 ALA A CA 1
ATOM 799 C C . ALA A 1 100 ? 1.757 -7.500 -4.695 1.00 92.94 100 ALA A C 1
ATOM 801 O O . ALA A 1 100 ? 0.579 -7.534 -5.042 1.00 92.94 100 ALA A O 1
ATOM 802 N N . ASN A 1 101 ? 2.402 -8.608 -4.315 1.00 94.12 101 ASN A N 1
ATOM 803 C CA . ASN A 1 101 ? 1.711 -9.881 -4.074 1.00 94.12 101 ASN A CA 1
ATOM 804 C C . ASN A 1 101 ? 2.206 -10.544 -2.783 1.00 94.12 101 ASN A C 1
ATOM 806 O O . ASN A 1 101 ? 3.358 -10.968 -2.658 1.00 94.12 101 ASN A O 1
ATOM 810 N N . PHE A 1 102 ? 1.304 -10.681 -1.813 1.00 93.44 102 PHE A N 1
ATOM 811 C CA . PHE A 1 102 ? 1.644 -11.101 -0.454 1.00 93.44 102 PHE A CA 1
ATOM 812 C C . PHE A 1 102 ? 1.856 -12.620 -0.287 1.00 93.44 102 PHE A C 1
ATOM 814 O O . PHE A 1 102 ? 2.245 -13.067 0.797 1.00 93.44 102 PHE A O 1
ATOM 821 N N . ARG A 1 103 ? 1.680 -13.438 -1.336 1.00 91.88 103 ARG A N 1
ATOM 822 C CA . ARG A 1 103 ? 2.063 -14.871 -1.362 1.00 91.88 103 ARG A CA 1
ATOM 823 C C . ARG A 1 103 ? 3.468 -15.115 -1.900 1.00 91.88 103 ARG A C 1
ATOM 825 O O . ARG A 1 103 ? 3.984 -16.226 -1.776 1.00 91.88 103 ARG A O 1
ATOM 832 N N . MET A 1 104 ? 4.088 -14.110 -2.507 1.00 92.12 104 MET A N 1
ATOM 833 C CA . MET A 1 104 ? 5.361 -14.286 -3.189 1.00 92.12 104 MET A CA 1
ATOM 834 C C . MET A 1 104 ? 6.495 -14.676 -2.243 1.00 92.12 104 MET A C 1
ATOM 836 O O . MET A 1 104 ? 6.601 -14.180 -1.121 1.00 92.12 104 MET A O 1
ATOM 840 N N . LYS A 1 105 ? 7.369 -15.561 -2.729 1.00 95.12 105 LYS A N 1
ATOM 841 C CA . LYS A 1 105 ? 8.604 -15.961 -2.045 1.00 95.12 105 LYS A CA 1
ATOM 842 C C . LYS A 1 105 ? 9.707 -14.926 -2.288 1.00 95.12 105 LYS A C 1
ATOM 844 O O . LYS A 1 105 ? 9.708 -14.256 -3.319 1.00 95.12 105 LYS A O 1
ATOM 849 N N . LYS A 1 106 ? 10.674 -14.852 -1.368 1.00 96.00 106 LYS A N 1
ATOM 850 C CA . LYS A 1 106 ? 11.893 -14.044 -1.532 1.00 96.00 106 LYS A CA 1
ATOM 851 C C . LYS A 1 106 ? 12.587 -14.363 -2.864 1.00 96.00 106 LYS A C 1
ATOM 853 O O . LYS A 1 106 ? 12.654 -15.522 -3.269 1.00 96.00 106 LYS A O 1
ATOM 858 N N . GLY A 1 107 ? 13.078 -13.326 -3.537 1.00 94.75 107 GLY A N 1
ATOM 859 C CA . GLY A 1 107 ? 13.749 -13.391 -4.836 1.00 94.75 107 GLY A CA 1
ATOM 860 C C . GLY A 1 107 ? 12.815 -13.449 -6.049 1.00 94.75 107 GLY A C 1
ATOM 861 O O . GLY A 1 107 ? 13.299 -13.591 -7.167 1.00 94.75 107 GLY A O 1
ATOM 862 N N . LYS A 1 108 ? 11.490 -13.370 -5.867 1.00 95.12 108 LYS A N 1
ATOM 863 C CA . LYS A 1 108 ? 10.521 -13.369 -6.975 1.00 95.12 108 LYS A CA 1
ATOM 864 C C . LYS A 1 108 ? 10.028 -11.956 -7.297 1.00 95.12 108 LYS A C 1
ATOM 866 O O . LYS A 1 108 ? 9.906 -11.133 -6.391 1.00 95.12 108 LYS A O 1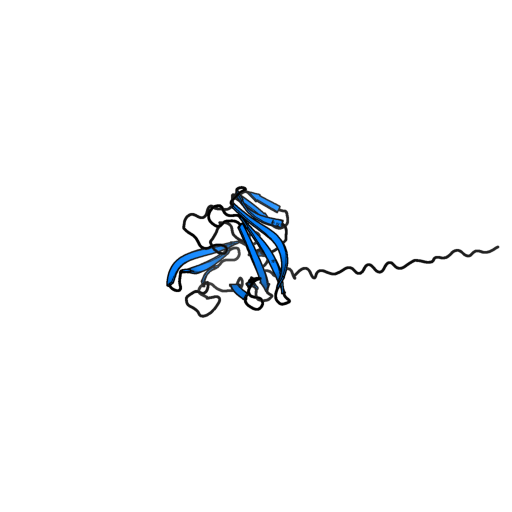
ATOM 871 N N . LYS A 1 109 ? 9.713 -11.721 -8.577 1.00 92.44 109 LYS A N 1
ATOM 872 C CA . LYS A 1 109 ? 9.125 -10.480 -9.110 1.00 92.44 109 LYS A CA 1
ATOM 873 C C . LYS A 1 109 ? 7.630 -10.612 -9.367 1.00 92.44 109 LYS A C 1
ATOM 875 O O . LYS A 1 109 ? 7.198 -11.684 -9.789 1.00 92.44 109 LYS A O 1
ATOM 880 N N . VAL A 1 110 ? 6.870 -9.544 -9.127 1.00 89.44 110 VAL A N 1
ATOM 881 C CA . VAL A 1 110 ? 5.414 -9.500 -9.373 1.00 89.44 110 VAL A CA 1
ATOM 882 C C . VAL A 1 110 ? 5.079 -9.794 -10.840 1.00 89.44 110 VAL A C 1
ATOM 884 O O . VAL A 1 110 ? 4.141 -10.539 -11.112 1.00 89.44 110 VAL A O 1
ATOM 887 N N . ALA A 1 111 ? 5.878 -9.269 -11.766 1.00 86.69 111 ALA A N 1
ATOM 888 C CA . ALA A 1 111 ? 5.832 -9.585 -13.188 1.00 86.69 111 ALA A CA 1
ATOM 889 C C . ALA A 1 111 ? 7.254 -9.621 -13.771 1.00 86.69 111 ALA A C 1
ATOM 891 O O . ALA A 1 111 ? 8.210 -9.156 -13.147 1.00 86.69 111 ALA A O 1
ATOM 892 N N . ASP A 1 112 ? 7.406 -10.220 -14.953 1.00 81.25 112 ASP A N 1
ATOM 893 C CA . ASP A 1 112 ? 8.709 -10.421 -15.594 1.00 81.25 112 ASP A CA 1
ATOM 894 C C . ASP A 1 112 ? 9.164 -9.181 -16.378 1.00 81.25 112 ASP A C 1
ATOM 896 O O . ASP A 1 112 ? 9.405 -9.229 -17.582 1.00 81.25 112 ASP A O 1
ATOM 900 N N . THR A 1 113 ? 9.240 -8.034 -15.696 1.00 79.94 113 THR A N 1
ATOM 901 C CA . THR A 1 113 ? 9.873 -6.826 -16.243 1.00 79.94 113 THR A CA 1
ATOM 902 C C . THR A 1 113 ? 10.900 -6.243 -15.260 1.00 79.94 113 THR A C 1
ATOM 904 O O . THR A 1 113 ? 10.913 -6.583 -14.065 1.00 79.94 113 THR A O 1
ATOM 907 N N . PRO A 1 114 ? 11.860 -5.428 -15.734 1.00 72.69 114 PRO A N 1
ATOM 908 C CA . PRO A 1 114 ? 12.870 -4.804 -14.878 1.00 72.69 114 PRO A CA 1
ATOM 909 C C . PRO A 1 114 ? 12.293 -3.893 -13.788 1.00 72.69 114 PRO A C 1
ATOM 911 O O . PRO A 1 114 ? 12.870 -3.814 -12.706 1.00 72.69 114 PRO A O 1
ATOM 914 N N . GLU A 1 115 ? 11.166 -3.240 -14.060 1.00 81.19 115 GLU A N 1
ATOM 915 C CA . GLU A 1 115 ? 10.547 -2.223 -13.203 1.00 81.19 115 GLU A CA 1
ATOM 916 C C . GLU A 1 115 ? 9.665 -2.821 -12.102 1.00 81.19 115 GLU A C 1
ATOM 918 O O . GLU A 1 115 ? 9.226 -2.114 -11.191 1.00 81.19 115 GLU A O 1
ATOM 923 N N . GLU A 1 116 ? 9.378 -4.119 -12.193 1.00 88.81 116 GLU A N 1
ATOM 924 C CA . GLU A 1 116 ? 8.387 -4.763 -11.348 1.00 88.81 116 GLU A CA 1
ATOM 925 C C . GLU A 1 116 ? 8.935 -5.108 -9.956 1.00 88.81 116 GLU A C 1
ATOM 927 O O . GLU A 1 116 ? 10.095 -5.522 -9.811 1.00 88.81 116 GLU A O 1
ATOM 932 N N . PRO A 1 117 ? 8.103 -4.971 -8.907 1.00 91.19 117 PRO A N 1
ATOM 933 C CA . PRO A 1 117 ? 8.546 -5.133 -7.531 1.00 91.19 117 PRO A CA 1
ATOM 934 C C . PRO A 1 117 ? 9.122 -6.525 -7.270 1.00 91.19 117 PRO A C 1
ATOM 936 O O . PRO A 1 117 ? 8.528 -7.543 -7.638 1.00 91.19 117 PRO A O 1
ATOM 939 N N . THR A 1 118 ? 10.264 -6.577 -6.584 1.00 94.56 118 THR A N 1
ATOM 940 C CA . THR A 1 118 ? 10.932 -7.826 -6.189 1.00 94.56 118 THR A CA 1
ATOM 941 C C . THR A 1 118 ? 10.823 -8.039 -4.687 1.00 94.56 118 THR A C 1
ATOM 943 O O . THR A 1 118 ? 11.132 -7.136 -3.915 1.00 94.56 118 THR A O 1
ATOM 946 N N . VAL A 1 119 ? 10.463 -9.242 -4.239 1.00 96.19 119 VAL A N 1
ATOM 947 C CA . VAL A 1 119 ? 10.502 -9.576 -2.806 1.00 96.19 119 VAL A CA 1
ATOM 948 C C . VAL A 1 119 ? 11.953 -9.736 -2.352 1.00 96.19 119 VAL A C 1
ATOM 950 O O . VAL A 1 119 ? 12.610 -10.715 -2.711 1.00 96.19 119 VAL A O 1
ATOM 953 N N . ILE A 1 120 ? 12.453 -8.816 -1.532 1.00 96.12 120 ILE A N 1
ATOM 954 C CA . ILE A 1 120 ? 13.831 -8.855 -1.006 1.00 96.12 120 ILE A CA 1
ATOM 955 C C . ILE A 1 120 ? 13.913 -9.460 0.397 1.00 96.12 120 ILE A C 1
ATOM 957 O O . ILE A 1 120 ? 14.951 -9.992 0.797 1.00 96.12 120 ILE A O 1
ATOM 961 N N . GLU A 1 121 ? 12.801 -9.457 1.125 1.00 95.81 121 GLU A N 1
ATOM 962 C CA . GLU A 1 121 ? 12.698 -10.011 2.467 1.00 95.81 121 GLU A CA 1
ATOM 963 C C . GLU A 1 121 ? 11.298 -10.581 2.686 1.00 95.81 121 GLU A C 1
ATOM 965 O O . GLU A 1 121 ? 10.307 -10.021 2.214 1.00 95.81 121 GLU A O 1
ATOM 970 N N . ARG A 1 122 ? 11.218 -11.714 3.384 1.00 94.19 122 ARG A N 1
ATOM 971 C CA . ARG A 1 122 ? 9.954 -12.310 3.803 1.00 94.19 122 ARG A CA 1
ATOM 972 C C . ARG A 1 122 ? 10.168 -13.143 5.054 1.00 94.19 122 ARG A C 1
ATOM 974 O O . ARG A 1 122 ? 10.995 -14.053 5.045 1.00 94.19 122 ARG A O 1
ATOM 981 N N . ASP A 1 123 ? 9.336 -12.895 6.049 1.00 93.00 123 ASP A N 1
ATOM 982 C CA . ASP A 1 123 ? 9.121 -13.763 7.197 1.00 93.00 123 ASP A CA 1
ATOM 983 C C . ASP A 1 123 ? 7.607 -13.917 7.465 1.00 93.00 123 ASP A C 1
ATOM 985 O O . ASP A 1 123 ? 6.768 -13.624 6.605 1.00 93.00 123 ASP A O 1
ATOM 989 N N . ASN A 1 124 ? 7.242 -14.449 8.633 1.00 89.81 124 ASN A N 1
ATOM 990 C CA . ASN A 1 124 ? 5.845 -14.682 8.997 1.00 89.81 124 ASN A CA 1
ATOM 991 C C . ASN A 1 124 ? 5.049 -13.396 9.262 1.00 89.81 124 ASN A C 1
ATOM 993 O O . ASN A 1 124 ? 3.825 -13.441 9.164 1.00 89.81 124 ASN A O 1
ATOM 997 N N . ASN A 1 125 ? 5.711 -12.287 9.582 1.00 91.25 125 ASN A N 1
ATOM 998 C CA . ASN A 1 125 ? 5.124 -11.027 10.034 1.00 91.25 125 ASN A CA 1
ATOM 999 C C . ASN A 1 125 ? 5.447 -9.842 9.118 1.00 91.25 125 ASN A C 1
ATOM 1001 O O . ASN A 1 125 ? 4.763 -8.822 9.201 1.00 91.25 125 ASN A O 1
ATOM 1005 N N . LYS A 1 126 ? 6.452 -9.966 8.249 1.00 93.38 126 LYS A N 1
ATOM 1006 C CA . LYS A 1 126 ? 6.923 -8.912 7.354 1.00 93.38 126 LYS A CA 1
ATOM 1007 C C . LYS A 1 126 ? 7.187 -9.442 5.948 1.00 93.38 126 LYS A C 1
ATOM 1009 O O . LYS A 1 126 ? 7.717 -10.537 5.753 1.00 93.38 126 LYS A O 1
ATOM 1014 N N . ILE A 1 127 ? 6.864 -8.623 4.958 1.00 94.31 127 ILE A N 1
ATOM 1015 C CA . ILE A 1 127 ? 7.316 -8.793 3.580 1.00 94.31 127 ILE A CA 1
ATOM 1016 C C . ILE A 1 127 ? 7.806 -7.455 3.043 1.00 94.31 127 ILE A C 1
ATOM 1018 O O . ILE A 1 127 ? 7.112 -6.448 3.162 1.00 94.31 127 ILE A O 1
ATOM 1022 N N . THR A 1 128 ? 8.990 -7.459 2.439 1.00 94.25 128 THR A N 1
ATOM 1023 C CA . THR A 1 128 ? 9.616 -6.257 1.887 1.00 94.25 128 THR A CA 1
ATOM 1024 C C . THR A 1 128 ? 9.762 -6.401 0.383 1.00 94.25 128 THR A C 1
ATOM 1026 O O . THR A 1 128 ? 10.368 -7.360 -0.111 1.00 94.25 128 THR A O 1
ATOM 1029 N N . PHE A 1 129 ? 9.222 -5.429 -0.343 1.00 93.69 129 PHE A N 1
ATOM 1030 C CA . PHE A 1 129 ? 9.327 -5.324 -1.791 1.00 93.69 129 PHE A CA 1
ATOM 1031 C C . PHE A 1 129 ? 10.286 -4.197 -2.158 1.00 93.69 129 PHE A C 1
ATOM 1033 O O . PHE A 1 129 ? 10.177 -3.103 -1.612 1.00 93.69 129 PHE A O 1
ATOM 1040 N N . ARG A 1 130 ? 11.184 -4.455 -3.105 1.00 92.38 130 ARG A N 1
ATOM 1041 C CA . ARG A 1 130 ? 12.040 -3.450 -3.733 1.00 92.38 130 ARG A CA 1
ATOM 1042 C C . ARG A 1 130 ? 11.448 -3.023 -5.063 1.00 92.38 130 ARG A C 1
ATOM 1044 O O . ARG A 1 130 ? 11.161 -3.879 -5.901 1.00 92.38 130 ARG A O 1
ATOM 1051 N N . TYR A 1 131 ? 11.313 -1.722 -5.251 1.00 89.44 131 TYR A N 1
ATOM 1052 C CA . TYR A 1 131 ? 10.734 -1.080 -6.424 1.00 89.44 131 TYR A CA 1
ATOM 1053 C C . TYR A 1 131 ? 11.799 -0.271 -7.146 1.00 89.44 131 TYR A C 1
ATOM 1055 O O . TYR A 1 131 ? 12.649 0.348 -6.503 1.00 89.44 131 TYR A O 1
ATOM 1063 N N . LEU A 1 132 ? 11.706 -0.233 -8.474 1.00 87.31 132 LEU A N 1
ATOM 1064 C CA . LEU A 1 132 ? 12.472 0.688 -9.299 1.00 87.31 132 LEU A CA 1
ATOM 1065 C C . LEU A 1 132 ? 11.621 1.921 -9.615 1.00 87.31 132 LEU A C 1
ATOM 1067 O O . LEU A 1 132 ? 10.593 1.833 -10.283 1.00 87.31 132 LEU A O 1
ATOM 1071 N N . CYS A 1 133 ? 12.061 3.086 -9.151 1.00 82.44 133 CYS A N 1
ATOM 1072 C CA . CYS A 1 133 ? 11.535 4.368 -9.593 1.00 82.44 133 CYS A CA 1
ATOM 1073 C C . CYS A 1 133 ? 12.045 4.652 -11.009 1.00 82.44 133 CYS A C 1
ATOM 1075 O O . CYS A 1 133 ? 13.256 4.677 -11.240 1.00 82.44 133 CYS A O 1
ATOM 1077 N N . VAL A 1 134 ? 11.122 4.895 -11.939 1.00 81.19 134 VAL A N 1
ATOM 1078 C CA . VAL A 1 134 ? 11.420 5.283 -13.321 1.00 81.19 134 VAL A CA 1
ATOM 1079 C C . VAL A 1 134 ? 10.918 6.707 -13.543 1.00 81.19 134 VAL A C 1
ATOM 1081 O O . VAL A 1 134 ? 9.731 6.976 -13.369 1.00 81.19 134 VAL A O 1
ATOM 1084 N N . ILE A 1 135 ? 11.809 7.618 -13.934 1.00 78.75 135 ILE A N 1
ATOM 1085 C CA . ILE A 1 135 ? 11.481 9.014 -14.260 1.00 78.75 135 ILE A CA 1
ATOM 1086 C C . ILE A 1 135 ? 11.771 9.232 -15.741 1.00 78.75 135 ILE A C 1
ATOM 1088 O O . ILE A 1 135 ? 12.867 8.935 -16.210 1.00 78.75 135 ILE A O 1
ATOM 1092 N N . CYS A 1 136 ? 10.785 9.730 -16.492 1.00 81.50 136 CYS A N 1
ATOM 1093 C CA . CYS A 1 136 ? 10.910 9.975 -17.935 1.00 81.50 136 CYS A CA 1
ATOM 1094 C C . CYS A 1 136 ? 11.450 8.755 -18.716 1.00 81.50 136 CYS A C 1
ATOM 1096 O O . CYS A 1 136 ? 12.289 8.895 -19.604 1.00 81.50 136 CYS A O 1
ATOM 1098 N N . GLY A 1 137 ? 11.008 7.546 -18.344 1.00 80.69 137 GLY A N 1
ATOM 1099 C CA . GLY A 1 137 ? 11.437 6.288 -18.968 1.00 80.69 137 GLY A CA 1
ATOM 1100 C C . GLY A 1 137 ? 12.842 5.811 -18.583 1.00 80.69 137 GLY A C 1
ATOM 1101 O O . GLY A 1 137 ? 13.327 4.845 -19.165 1.00 80.69 137 GLY A O 1
ATOM 1102 N N . ARG A 1 138 ? 13.510 6.461 -17.622 1.00 82.50 138 ARG A N 1
ATOM 1103 C CA . ARG A 1 138 ? 14.852 6.081 -17.160 1.00 82.50 138 ARG A CA 1
ATOM 1104 C C . ARG A 1 138 ? 14.827 5.581 -15.713 1.00 82.50 138 ARG A C 1
ATOM 1106 O O . ARG A 1 138 ? 14.201 6.234 -14.874 1.00 82.50 138 ARG A O 1
ATOM 1113 N N . PRO A 1 139 ? 15.511 4.464 -15.401 1.00 83.88 139 PRO A N 1
ATOM 1114 C CA . PRO A 1 139 ? 15.784 4.056 -14.026 1.00 83.88 139 PRO A CA 1
ATOM 1115 C C . PRO A 1 139 ? 16.392 5.220 -13.237 1.00 83.88 139 PRO A C 1
ATOM 1117 O O . PRO A 1 139 ? 17.371 5.814 -13.686 1.00 83.88 139 PRO A O 1
ATOM 1120 N N . ASN A 1 140 ? 15.805 5.556 -12.092 1.00 82.88 140 ASN A N 1
ATOM 1121 C CA . ASN A 1 140 ? 16.237 6.684 -11.267 1.00 82.88 140 ASN A CA 1
ATOM 1122 C C . ASN A 1 140 ? 16.759 6.227 -9.901 1.00 82.88 140 ASN A C 1
ATOM 1124 O O . ASN A 1 140 ? 17.892 6.524 -9.541 1.00 82.88 140 ASN A O 1
ATOM 1128 N N . ALA A 1 141 ? 15.950 5.486 -9.141 1.00 84.00 141 ALA A N 1
ATOM 1129 C CA . ALA A 1 141 ? 16.302 5.062 -7.787 1.00 84.00 141 ALA A CA 1
ATOM 1130 C C . ALA A 1 141 ? 15.588 3.765 -7.401 1.00 84.00 141 ALA A C 1
ATOM 1132 O O . ALA A 1 141 ? 14.497 3.487 -7.896 1.00 84.00 141 ALA A O 1
ATOM 1133 N N . MET A 1 142 ? 16.180 2.998 -6.486 1.00 86.56 142 MET A N 1
ATOM 1134 C CA . MET A 1 142 ? 15.518 1.857 -5.852 1.00 86.56 142 MET A CA 1
ATOM 1135 C C . MET A 1 142 ? 14.958 2.276 -4.495 1.00 86.56 142 MET A C 1
ATOM 1137 O O . MET A 1 142 ? 15.610 3.024 -3.770 1.00 86.56 142 MET A O 1
ATOM 1141 N N . PHE A 1 143 ? 13.780 1.775 -4.137 1.00 85.31 143 PHE A N 1
ATOM 1142 C CA . PHE A 1 143 ? 13.201 1.984 -2.811 1.00 85.31 143 PHE A CA 1
ATOM 1143 C C . PHE A 1 143 ? 12.522 0.720 -2.298 1.00 85.31 143 PHE A C 1
ATOM 1145 O O . PHE A 1 143 ? 11.976 -0.070 -3.071 1.00 85.31 143 PHE A O 1
ATOM 1152 N N . ASP A 1 144 ? 12.557 0.546 -0.981 1.00 90.19 144 ASP A N 1
ATOM 1153 C CA . ASP A 1 144 ? 12.061 -0.646 -0.306 1.00 90.19 144 ASP A CA 1
ATOM 1154 C C . ASP A 1 144 ? 10.802 -0.314 0.489 1.00 90.19 144 ASP A C 1
ATOM 1156 O O . ASP A 1 144 ? 10.693 0.743 1.108 1.00 90.19 144 ASP A O 1
ATOM 1160 N N . ILE A 1 145 ? 9.834 -1.227 0.469 1.00 90.12 145 ILE A N 1
ATOM 1161 C CA . ILE A 1 145 ? 8.557 -1.052 1.153 1.00 90.12 145 ILE A CA 1
ATOM 1162 C C . ILE A 1 145 ? 8.239 -2.316 1.919 1.00 90.12 145 ILE A C 1
ATOM 1164 O O . ILE A 1 145 ? 8.016 -3.379 1.332 1.00 90.12 145 ILE A O 1
ATOM 1168 N N . SER A 1 146 ? 8.207 -2.163 3.236 1.00 92.00 146 SER A N 1
ATOM 1169 C CA . SER A 1 146 ? 7.890 -3.223 4.179 1.00 92.00 146 SER A CA 1
ATOM 1170 C C . SER A 1 146 ? 6.415 -3.173 4.550 1.00 92.00 146 SER A C 1
ATOM 1172 O O . SER A 1 146 ? 5.914 -2.149 5.018 1.00 92.00 146 SER A O 1
ATOM 1174 N N . PHE A 1 147 ? 5.741 -4.303 4.383 1.00 93.25 147 PHE A N 1
ATOM 1175 C CA . PHE A 1 147 ? 4.389 -4.540 4.863 1.00 93.25 147 PHE A CA 1
ATOM 1176 C C . PHE A 1 147 ? 4.448 -5.448 6.084 1.00 93.25 147 PHE A C 1
ATOM 1178 O O . PHE A 1 147 ? 5.064 -6.515 6.045 1.00 93.25 147 PHE A O 1
ATOM 1185 N N . HIS A 1 148 ? 3.790 -5.027 7.153 1.00 92.19 148 HIS A N 1
ATOM 1186 C CA . HIS A 1 148 ? 3.744 -5.688 8.443 1.00 92.19 148 HIS A CA 1
ATOM 1187 C C . HIS A 1 148 ? 2.329 -6.186 8.714 1.00 92.19 148 HIS A C 1
ATOM 1189 O O . HIS A 1 148 ? 1.355 -5.436 8.599 1.00 92.19 148 HIS A O 1
ATOM 1195 N N . LYS A 1 149 ? 2.214 -7.454 9.113 1.00 90.62 149 LYS A N 1
ATOM 1196 C CA . LYS A 1 149 ? 0.924 -8.039 9.483 1.00 90.62 149 LYS A CA 1
ATOM 1197 C C . LYS A 1 149 ? 0.230 -7.232 10.579 1.00 90.62 149 LYS A C 1
ATOM 1199 O O . LYS A 1 149 ? 0.857 -6.794 11.541 1.00 90.62 149 LYS A O 1
ATOM 1204 N N . GLY A 1 150 ? -1.070 -7.045 10.408 1.00 89.06 150 GLY A N 1
ATOM 1205 C CA . GLY A 1 150 ? -1.958 -6.262 11.254 1.00 89.06 150 GLY A CA 1
ATOM 1206 C C . GLY A 1 150 ? -1.744 -4.752 11.186 1.00 89.06 150 GLY A C 1
ATOM 1207 O O . GLY A 1 150 ? -2.511 -4.040 11.816 1.00 89.06 150 GLY A O 1
ATOM 1208 N N . LYS A 1 151 ? -0.724 -4.247 10.476 1.00 89.06 151 LYS A N 1
ATOM 1209 C CA . LYS A 1 151 ? -0.341 -2.825 10.523 1.00 89.06 151 LYS A CA 1
ATOM 1210 C C . LYS A 1 151 ? -0.184 -2.162 9.164 1.00 89.06 151 LYS A C 1
ATOM 1212 O O . LYS A 1 151 ? -0.162 -0.939 9.116 1.00 89.06 151 LYS A O 1
ATOM 1217 N N . GLY A 1 152 ? -0.075 -2.905 8.066 1.00 90.81 152 GLY A N 1
ATOM 1218 C CA . GLY A 1 152 ? 0.192 -2.279 6.774 1.00 90.81 152 GLY A CA 1
ATOM 1219 C C . GLY A 1 152 ? 1.638 -1.808 6.674 1.00 90.81 152 GLY A C 1
ATOM 1220 O O . GLY A 1 152 ? 2.569 -2.569 6.918 1.00 90.81 152 GLY A O 1
ATOM 1221 N N . ILE A 1 153 ? 1.832 -0.544 6.322 1.00 89.50 153 ILE A N 1
ATOM 1222 C CA . ILE A 1 153 ? 3.153 0.088 6.229 1.00 89.50 153 ILE A CA 1
ATOM 1223 C C . ILE A 1 153 ? 3.505 0.806 7.539 1.00 89.50 153 ILE A C 1
ATOM 1225 O O . ILE A 1 153 ? 2.629 1.349 8.202 1.00 89.50 153 ILE A O 1
ATOM 1229 N N . LEU A 1 154 ? 4.784 0.806 7.929 1.00 83.06 154 LEU A N 1
ATOM 1230 C CA . LEU A 1 154 ? 5.243 1.454 9.176 1.00 83.06 154 LEU A CA 1
ATOM 1231 C C . LEU A 1 154 ? 6.006 2.759 8.963 1.00 83.06 154 LEU A C 1
ATOM 1233 O O . LEU A 1 154 ? 6.172 3.545 9.891 1.00 83.06 154 LEU A O 1
ATOM 1237 N N . SER A 1 155 ? 6.447 3.006 7.741 1.00 78.62 155 SER A N 1
ATOM 1238 C CA . SER A 1 155 ? 6.994 4.290 7.352 1.00 78.62 155 SER A CA 1
ATOM 1239 C C . SER A 1 155 ? 6.279 4.767 6.118 1.00 78.62 155 SER A C 1
ATOM 1241 O O . SER A 1 155 ? 5.779 3.972 5.305 1.00 78.62 155 SER A O 1
ATOM 1243 N N . ARG A 1 156 ? 6.276 6.084 5.957 1.00 70.56 156 ARG A N 1
ATOM 1244 C CA . ARG A 1 156 ? 5.951 6.653 4.669 1.00 70.56 156 ARG A CA 1
ATOM 1245 C C . ARG A 1 156 ? 6.951 6.068 3.672 1.00 70.56 156 ARG A C 1
ATOM 1247 O O . ARG A 1 156 ? 8.135 5.960 3.944 1.00 70.56 156 ARG A O 1
ATOM 1254 N N . ASN A 1 157 ? 6.465 5.518 2.579 1.00 65.94 157 ASN A N 1
ATOM 1255 C CA . ASN A 1 157 ? 7.300 5.032 1.493 1.00 65.94 157 ASN A CA 1
ATOM 1256 C C . ASN A 1 157 ? 6.535 5.316 0.211 1.00 65.94 157 ASN A C 1
ATOM 1258 O O . ASN A 1 157 ? 5.302 5.353 0.201 1.00 65.94 157 ASN A O 1
ATOM 1262 N N . SER A 1 158 ? 7.264 5.533 -0.874 1.00 59.84 158 SER A N 1
ATOM 1263 C CA . SER A 1 158 ? 6.768 6.096 -2.130 1.00 59.84 158 SER A CA 1
ATOM 1264 C C . SER A 1 158 ? 5.830 5.197 -2.945 1.00 59.84 158 SER A C 1
ATOM 1266 O O . SER A 1 158 ? 5.713 5.409 -4.149 1.00 59.84 158 SER A O 1
ATOM 1268 N N . LEU A 1 159 ? 5.094 4.254 -2.333 1.00 57.25 159 LEU A N 1
ATOM 1269 C CA . LEU A 1 159 ? 3.960 3.586 -2.999 1.00 57.25 159 LEU A CA 1
ATOM 1270 C C . LEU A 1 159 ? 3.015 4.603 -3.660 1.00 57.25 159 L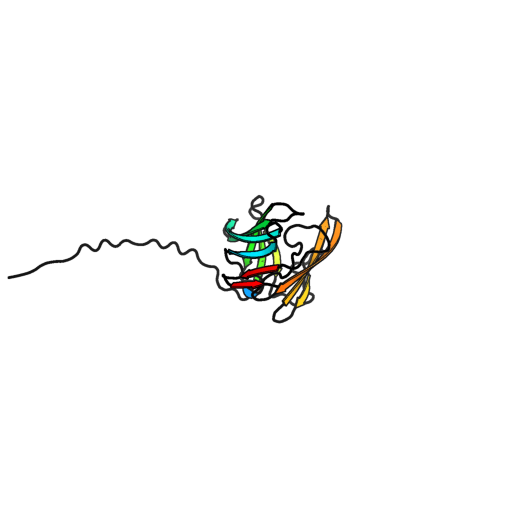EU A C 1
ATOM 1272 O O . LEU A 1 159 ? 2.344 4.282 -4.634 1.00 57.25 159 LEU A O 1
ATOM 1276 N N . PHE A 1 160 ? 2.942 5.814 -3.099 1.00 58.88 160 PHE A N 1
ATOM 1277 C CA . PHE A 1 160 ? 1.783 6.686 -3.245 1.00 58.88 160 PHE A CA 1
ATOM 1278 C C . PHE A 1 160 ? 2.070 8.091 -3.777 1.00 58.88 160 PHE A C 1
ATOM 1280 O O . PHE A 1 160 ? 1.127 8.791 -4.127 1.00 58.88 160 PHE A O 1
ATOM 1287 N N . ARG A 1 161 ? 3.341 8.490 -3.889 1.00 53.31 161 ARG A N 1
ATOM 1288 C CA . ARG A 1 161 ? 3.834 9.652 -4.653 1.00 53.31 161 ARG A CA 1
ATOM 1289 C C . ARG A 1 161 ? 5.356 9.567 -4.641 1.00 53.31 161 ARG A C 1
ATOM 1291 O O . ARG A 1 161 ? 5.969 9.542 -3.577 1.00 53.31 161 ARG A O 1
ATOM 1298 N N . GLY A 1 162 ? 5.957 9.414 -5.814 1.00 49.34 162 GLY A N 1
ATOM 1299 C CA . GLY A 1 162 ? 7.403 9.299 -5.933 1.00 49.34 162 GLY A CA 1
ATOM 1300 C C . GLY A 1 162 ? 8.045 10.639 -5.644 1.00 49.34 162 GLY A C 1
ATOM 1301 O O . GLY A 1 162 ? 7.912 11.497 -6.491 1.00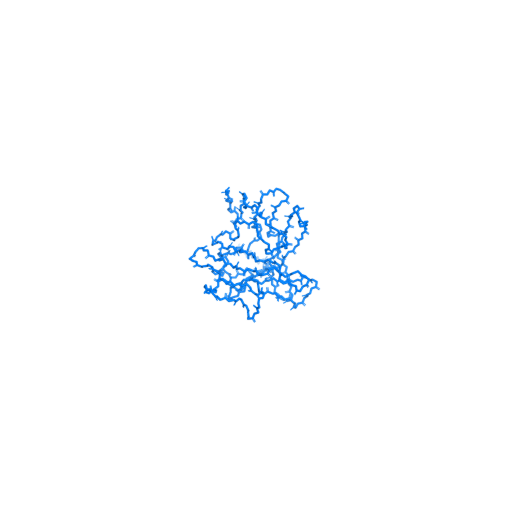 49.34 162 GLY A O 1
ATOM 1302 N N . TYR A 1 163 ? 8.695 10.804 -4.489 1.00 49.28 163 TYR A N 1
ATOM 1303 C CA . TYR A 1 163 ? 9.824 11.717 -4.291 1.00 49.28 163 TYR A CA 1
ATOM 1304 C C . TYR A 1 163 ? 10.529 11.444 -2.942 1.00 49.28 163 TYR A C 1
ATOM 1306 O O . TYR A 1 163 ? 9.924 11.569 -1.885 1.00 49.28 163 TYR A O 1
ATOM 1314 N N . PHE A 1 164 ? 11.817 11.099 -3.067 1.00 51.56 164 PHE A N 1
ATOM 1315 C CA . PHE A 1 164 ? 12.978 11.302 -2.181 1.00 51.56 164 PHE A CA 1
ATOM 1316 C C . PHE A 1 164 ? 13.117 10.655 -0.786 1.00 51.56 164 PHE A C 1
ATOM 1318 O O . PHE A 1 164 ? 12.177 10.228 -0.124 1.00 51.56 164 PHE A O 1
ATOM 1325 N N . GLU A 1 165 ? 14.402 10.548 -0.430 1.00 48.34 165 GLU A N 1
ATOM 1326 C CA . GLU A 1 165 ? 15.026 10.003 0.775 1.00 48.34 165 GLU A CA 1
ATOM 1327 C C . GLU A 1 165 ? 14.573 10.742 2.048 1.00 48.34 165 GLU A C 1
ATOM 1329 O O . GLU A 1 165 ? 14.298 11.939 2.012 1.00 48.34 165 GLU A O 1
ATOM 1334 N N . ASN A 1 166 ? 14.549 10.027 3.181 1.00 58.97 166 ASN A N 1
ATOM 1335 C CA . ASN A 1 166 ? 14.079 10.474 4.506 1.00 58.97 166 ASN A CA 1
ATOM 1336 C C . ASN A 1 166 ? 12.559 10.545 4.675 1.00 58.97 166 ASN A C 1
ATOM 1338 O O . ASN A 1 166 ? 12.008 11.544 5.132 1.00 58.97 166 ASN A O 1
ATOM 1342 N N . ASN A 1 167 ? 11.872 9.447 4.375 1.00 70.31 167 ASN A N 1
ATOM 1343 C CA . ASN A 1 167 ? 10.491 9.323 4.801 1.00 70.31 167 ASN A CA 1
ATOM 1344 C C . ASN A 1 167 ? 10.409 9.099 6.322 1.00 70.31 167 ASN A C 1
ATOM 1346 O O . ASN A 1 167 ? 10.932 8.088 6.807 1.00 70.31 167 ASN A O 1
ATOM 1350 N N . PRO A 1 168 ? 9.744 9.987 7.079 1.00 80.44 168 PRO A N 1
ATOM 1351 C CA . PRO A 1 168 ? 9.573 9.780 8.505 1.00 80.44 168 PRO A CA 1
ATOM 1352 C C . PRO A 1 168 ? 8.731 8.517 8.769 1.00 80.44 168 PRO A C 1
ATOM 1354 O O . PRO A 1 168 ? 7.840 8.169 7.975 1.00 80.44 168 PRO A O 1
ATOM 1357 N N . PRO A 1 169 ? 9.006 7.797 9.871 1.00 86.62 169 PRO A N 1
ATOM 1358 C CA . PRO A 1 169 ? 8.097 6.766 10.345 1.00 86.62 169 PRO A CA 1
ATOM 1359 C C . PRO A 1 169 ? 6.742 7.398 10.674 1.00 86.62 169 PRO A C 1
ATOM 1361 O O . PRO A 1 169 ? 6.658 8.579 11.019 1.00 86.62 169 PRO A O 1
ATOM 1364 N N . PHE A 1 170 ? 5.675 6.608 10.583 1.00 90.56 170 PHE A N 1
ATOM 1365 C CA . PHE A 1 170 ? 4.398 7.056 11.126 1.00 90.56 170 PHE A CA 1
ATOM 1366 C C . PHE A 1 170 ? 4.527 7.210 12.642 1.00 90.56 170 PHE A C 1
ATOM 1368 O O . PHE A 1 170 ? 5.153 6.381 13.296 1.00 90.56 170 PHE A O 1
ATOM 1375 N N . THR A 1 171 ? 3.939 8.263 13.193 1.00 94.06 171 THR A N 1
ATOM 1376 C CA . THR A 1 171 ? 3.820 8.476 14.641 1.00 94.06 171 THR A CA 1
ATOM 1377 C C . THR A 1 171 ? 2.573 7.784 15.191 1.00 94.06 171 THR A C 1
ATOM 1379 O O . THR A 1 171 ? 2.510 7.425 16.368 1.00 94.06 171 THR A O 1
ATOM 1382 N N . GLU A 1 172 ? 1.583 7.550 14.326 1.00 94.56 172 GLU A N 1
ATOM 1383 C CA . GLU A 1 172 ? 0.320 6.928 14.686 1.00 94.56 172 GLU A CA 1
ATOM 1384 C C . GLU A 1 172 ? -0.237 6.080 13.538 1.00 94.56 172 GLU A C 1
ATOM 1386 O O . GLU A 1 172 ? -0.225 6.475 12.369 1.00 94.56 172 GLU A O 1
ATOM 1391 N N . ILE A 1 173 ? -0.752 4.903 13.883 1.00 93.69 173 ILE A N 1
ATOM 1392 C CA . ILE A 1 173 ? -1.463 4.014 12.965 1.00 93.69 173 ILE A CA 1
ATOM 1393 C C . ILE A 1 173 ? -2.790 3.631 13.613 1.00 93.69 173 ILE A C 1
ATOM 1395 O O . ILE A 1 173 ? -2.805 3.209 14.769 1.00 93.69 173 ILE A O 1
ATOM 1399 N N . ARG A 1 174 ? -3.896 3.707 12.870 1.00 94.38 174 ARG A N 1
ATOM 1400 C CA . ARG A 1 174 ? -5.193 3.161 13.293 1.00 94.38 174 ARG A CA 1
ATOM 1401 C C . ARG A 1 174 ? -5.606 2.039 12.364 1.00 94.38 174 ARG A C 1
ATOM 1403 O O . ARG A 1 174 ? -5.821 2.282 11.181 1.00 94.38 174 ARG A O 1
ATOM 1410 N N . ILE A 1 175 ? -5.764 0.840 12.910 1.00 92.81 175 ILE A N 1
ATOM 1411 C CA . ILE A 1 175 ? -6.254 -0.330 12.181 1.00 92.81 175 ILE A CA 1
ATOM 1412 C C . ILE A 1 175 ? -7.499 -0.856 12.880 1.00 92.81 175 ILE A C 1
ATOM 1414 O O . ILE A 1 175 ? -7.460 -1.192 14.060 1.00 92.81 175 ILE A O 1
ATOM 1418 N N . ASN A 1 176 ? -8.604 -0.926 12.146 1.00 89.81 176 ASN A N 1
ATOM 1419 C CA . ASN A 1 176 ? -9.886 -1.476 12.577 1.00 89.81 176 ASN A CA 1
ATOM 1420 C C . ASN A 1 176 ? -10.359 -0.859 13.910 1.00 89.81 176 ASN 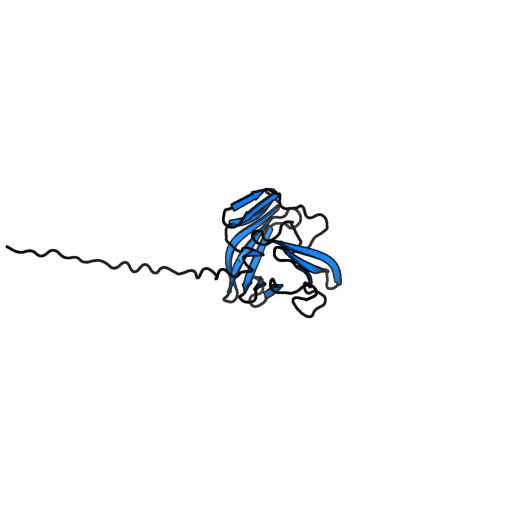A C 1
ATOM 1422 O O . ASN A 1 176 ? -10.832 -1.547 14.810 1.00 89.81 176 ASN A O 1
ATOM 1426 N N . GLY A 1 177 ? -10.170 0.458 14.052 1.00 88.88 177 GLY A N 1
ATOM 1427 C CA . GLY A 1 177 ? -10.502 1.225 15.258 1.00 88.88 177 GLY A CA 1
ATOM 1428 C C . GLY A 1 177 ? -9.453 1.183 16.376 1.00 88.88 177 GLY A C 1
ATOM 1429 O O . GLY A 1 177 ? -9.507 2.022 17.272 1.00 88.88 177 GLY A O 1
ATOM 1430 N N . GLN A 1 178 ? -8.468 0.283 16.321 1.00 90.81 178 GLN A N 1
ATOM 1431 C CA . GLN A 1 178 ? -7.375 0.231 17.291 1.00 90.81 178 GLN A CA 1
ATOM 1432 C C . GLN A 1 178 ? -6.251 1.194 16.903 1.00 90.81 178 GLN A C 1
ATOM 1434 O O . GLN A 1 178 ? -5.765 1.162 15.775 1.00 90.81 178 GLN A O 1
ATOM 1439 N N . VAL A 1 179 ? -5.817 2.021 17.855 1.00 92.88 179 VAL A N 1
ATOM 1440 C CA . VAL A 1 179 ? -4.736 3.000 17.676 1.00 92.88 179 VAL A CA 1
ATOM 1441 C C . VAL A 1 179 ? -3.418 2.453 18.223 1.00 92.88 179 VAL A C 1
ATOM 1443 O O . VAL A 1 179 ? -3.358 1.949 19.345 1.00 92.88 179 VAL A O 1
ATOM 1446 N N . TYR A 1 180 ? -2.352 2.606 17.442 1.00 90.38 180 TYR A N 1
ATOM 1447 C CA . TYR A 1 180 ? -0.973 2.291 17.798 1.00 90.38 180 TYR A CA 1
ATOM 1448 C C . TYR A 1 180 ? -0.135 3.564 17.689 1.00 90.38 180 TYR A C 1
ATOM 1450 O O . TYR A 1 180 ? -0.050 4.155 16.614 1.00 90.38 180 TYR A O 1
ATOM 1458 N N . LYS A 1 181 ? 0.503 3.959 18.790 1.00 89.06 181 LYS A N 1
ATOM 1459 C CA . LYS A 1 181 ? 1.538 5.000 18.795 1.00 89.06 181 LYS A CA 1
ATOM 1460 C C . LYS A 1 181 ? 2.898 4.327 18.635 1.00 89.06 181 LYS A C 1
ATOM 1462 O O . LYS A 1 181 ? 3.121 3.290 19.267 1.00 89.06 181 LYS A O 1
ATOM 1467 N N . LEU A 1 182 ? 3.737 4.865 17.754 1.00 83.62 182 LEU A N 1
ATOM 1468 C CA . LEU A 1 182 ? 5.044 4.304 17.395 1.00 83.62 182 LEU A CA 1
ATOM 1469 C C . LEU A 1 182 ? 6.199 5.118 17.977 1.00 83.62 182 LEU A C 1
ATOM 1471 O O . LEU A 1 182 ? 6.023 6.342 18.165 1.00 83.62 182 LEU A O 1
#

Foldseek 3Di:
DDDDDDDDPPPPPPPPPPPPDPPPAQLCQLVVQDAQWKFAQDPQFIKGQHAWDDFQNDIWTWIWGGHPVFHTDIWTWDQDNQRFTKTDDRVDGVDIDRQDHPPDDAQDFPDPDPQTWGFPDDDPFKTKTKGFDADPNHGDDIDIFMGGGQFHGQWDDPPPPDDDDDTGGGQWTAGPNDIDGD

Radius of gyration: 21.26 Å; chains: 1; bounding box: 86×34×42 Å

Sequence (182 aa):
MKRILLFSILSIIVLSCKNTEPDPIASADFFPLQVGNYWKVDDNDYLEITNTKVIDGHTYYQIYTKSPLGGEGNLYIRIDKNLNLIQAYENAPGYSKTIANFRMKKGKKVADTPEEPTVIERDNNKITFRYLCVICGRPNAMFDISFHKGKGILSRNSLFRGYFENNPPFTEIRINGQVYKL

Secondary structure (DSSP, 8-state):
-------------------------TTTTTS---TT-EEEEETTEEEEEEEEEEETTEEEEEEEEEETTTEEEEEEEEE-TT-EEEEE-TTSTT-EEEEEETTPPTT-BSSSSTTS-EEEEE-SSEEEEEEEEEETTEEEEEEEEEEETTTEESB--TTSS---S-PPBPSEEEETTEEEE-